Protein AF-A0A434G5Q3-F1 (afdb_monomer)

Radius of gyration: 30.74 Å; Cα contacts (8 Å, |Δi|>4): 41; chains: 1; bounding box: 50×70×74 Å

Sequence (105 aa):
MSASEAKRPGAKAQLAGSSRAKREAVQPSLWDRLVNDLPGLTSEIDGLRRLLEEELGAERVEALLAGSARVIDADAELTPEQKRRLHRLVFQTEHRAEIENRGVV

Mean predicted aligned error: 13.34 Å

Foldseek 3Di:
DDDDDDDDDDDDDDDPPPCPVPPPPVPCPPLNVCVVCLVVLVVVLVVLLVVLCVVPNNVRLVVLLVDDLVSLVPDPVDDPVSSVSSVVSNVSVVVSVVSCVVNPD

Secondary structure (DSSP, 8-state):
--------------------------PPPHHHHHHHHHHHHHHHHHHHHHHHHHHH-HHHHHHHHHS-HHHHHH-SSS-HHHHHHHHHHHHHHHHHHHHHHHH--

Structure (mmCIF, N/CA/C/O backbone):
data_AF-A0A434G5Q3-F1
#
_entry.id   AF-A0A434G5Q3-F1
#
loop_
_atom_site.group_PDB
_atom_site.id
_atom_site.type_symbol
_atom_site.label_atom_id
_atom_site.label_alt_id
_atom_site.label_comp_id
_atom_site.label_asym_id
_atom_site.label_entity_id
_atom_site.label_seq_id
_atom_site.pdbx_PDB_ins_code
_atom_site.Cartn_x
_atom_site.Cartn_y
_atom_site.Cartn_z
_atom_site.occupancy
_atom_site.B_iso_or_equiv
_atom_site.auth_seq_id
_atom_site.auth_comp_id
_atom_site.auth_asym_id
_atom_site.auth_atom_id
_atom_site.pdbx_PDB_model_num
ATOM 1 N N . MET A 1 1 ? 35.593 59.422 -51.052 1.00 39.41 1 MET A N 1
ATOM 2 C CA . MET A 1 1 ? 34.810 59.264 -52.297 1.00 39.41 1 MET A CA 1
ATOM 3 C C . MET A 1 1 ? 35.341 58.054 -53.050 1.00 39.41 1 MET A C 1
ATOM 5 O O . MET A 1 1 ? 36.509 57.737 -52.871 1.00 39.41 1 MET A O 1
ATOM 9 N N . SER A 1 2 ? 34.479 57.437 -53.862 1.00 39.53 2 SER A N 1
ATOM 10 C CA . SER A 1 2 ? 34.725 56.316 -54.788 1.00 39.53 2 SER A CA 1
ATOM 11 C C . SER A 1 2 ? 34.487 54.908 -54.240 1.00 39.53 2 SER A C 1
ATOM 13 O O . SER A 1 2 ? 35.383 54.202 -53.793 1.00 39.53 2 SER A O 1
ATOM 15 N N . ALA A 1 3 ? 33.215 54.523 -54.346 1.00 41.38 3 ALA A N 1
ATOM 16 C CA . ALA A 1 3 ? 32.779 53.156 -54.566 1.00 41.38 3 ALA A CA 1
ATOM 17 C C . ALA A 1 3 ? 32.956 52.784 -56.048 1.00 41.38 3 ALA A C 1
ATOM 19 O O . ALA A 1 3 ? 32.681 53.613 -56.915 1.00 41.38 3 ALA A O 1
ATOM 20 N N . SER A 1 4 ? 33.380 51.549 -56.303 1.00 41.84 4 SER A N 1
ATOM 21 C CA . SER A 1 4 ? 33.115 50.655 -57.453 1.00 41.84 4 SER A CA 1
ATOM 22 C C . SER A 1 4 ? 34.051 49.452 -57.235 1.00 41.84 4 SER A C 1
ATOM 24 O O . SER A 1 4 ? 35.156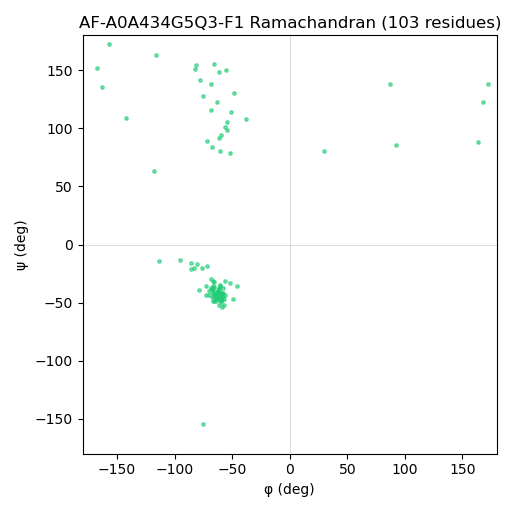 49.635 -56.743 1.00 41.84 4 SER A O 1
ATOM 26 N N . GLU A 1 5 ? 33.696 48.188 -57.439 1.00 39.62 5 GLU A N 1
ATOM 27 C CA . GLU A 1 5 ? 32.954 47.632 -58.562 1.00 39.62 5 GLU A CA 1
ATOM 28 C C . GLU A 1 5 ? 32.496 46.196 -58.221 1.00 39.62 5 GLU A C 1
ATOM 30 O O . GLU A 1 5 ? 33.116 45.488 -57.426 1.00 39.62 5 GLU A O 1
ATOM 35 N N . ALA A 1 6 ? 31.387 45.770 -58.819 1.00 49.59 6 ALA A N 1
ATOM 36 C CA . ALA A 1 6 ? 30.821 44.427 -58.724 1.00 49.59 6 ALA A CA 1
ATOM 37 C C . ALA A 1 6 ? 31.517 43.435 -59.678 1.00 49.59 6 ALA A C 1
ATOM 39 O O . ALA A 1 6 ? 31.953 43.875 -60.732 1.00 49.59 6 ALA A O 1
ATOM 40 N N . LYS A 1 7 ? 31.500 42.116 -59.380 1.00 38.19 7 LYS A N 1
ATOM 41 C CA . LYS A 1 7 ? 31.100 40.986 -60.278 1.00 38.19 7 LYS A CA 1
ATOM 42 C C . LYS A 1 7 ? 31.495 39.610 -59.674 1.00 38.19 7 LYS A C 1
ATOM 44 O O . LYS A 1 7 ? 32.664 39.342 -59.437 1.00 38.19 7 LYS A O 1
ATOM 49 N N . ARG A 1 8 ? 30.522 38.704 -59.473 1.00 50.50 8 ARG A N 1
ATOM 50 C CA . ARG A 1 8 ? 30.705 37.227 -59.331 1.00 50.50 8 ARG A CA 1
ATOM 51 C C . ARG A 1 8 ? 30.809 36.610 -60.746 1.00 50.50 8 ARG A C 1
ATOM 53 O O . ARG A 1 8 ? 30.135 37.176 -61.609 1.00 50.50 8 ARG A O 1
ATOM 60 N N . PRO A 1 9 ? 31.501 35.479 -61.041 1.00 48.88 9 PRO A N 1
ATOM 61 C CA . PRO A 1 9 ? 31.083 34.136 -60.576 1.00 48.88 9 PRO A CA 1
ATOM 62 C C . PRO A 1 9 ? 32.200 33.059 -60.505 1.00 48.88 9 PRO A C 1
ATOM 64 O O . PRO A 1 9 ? 33.306 33.247 -60.995 1.00 48.88 9 PRO A O 1
ATOM 67 N N . GLY A 1 10 ? 31.896 31.879 -59.948 1.00 36.25 10 GLY A N 1
ATOM 68 C CA . GLY A 1 10 ? 32.767 30.704 -60.095 1.00 36.25 10 GLY A CA 1
ATOM 69 C C . GLY A 1 10 ? 32.484 29.587 -59.098 1.00 36.25 10 GLY A C 1
ATOM 70 O O . GLY A 1 10 ? 33.076 29.535 -58.028 1.00 36.25 10 GLY A O 1
ATOM 71 N N . ALA A 1 11 ? 31.573 28.686 -59.455 1.00 48.00 11 ALA A N 1
ATOM 72 C CA . ALA A 1 11 ? 31.346 27.435 -58.748 1.00 48.00 11 ALA A CA 1
ATOM 73 C C . ALA A 1 11 ? 32.543 26.483 -58.906 1.00 48.00 11 ALA A C 1
ATOM 75 O O . ALA A 1 11 ? 33.016 26.294 -60.025 1.00 48.00 11 ALA A O 1
ATOM 76 N N . LYS A 1 12 ? 32.943 25.803 -57.825 1.00 43.31 12 LYS A N 1
ATOM 77 C CA . LYS A 1 12 ? 33.173 24.351 -57.823 1.00 43.31 12 LYS A CA 1
ATOM 78 C C . LYS A 1 12 ? 33.209 23.808 -56.398 1.00 43.31 12 LYS A C 1
ATOM 80 O O . LYS A 1 12 ? 33.770 24.402 -55.486 1.00 43.31 12 LYS A O 1
ATOM 85 N N . ALA A 1 13 ? 32.513 22.691 -56.258 1.00 50.97 13 ALA A N 1
ATOM 86 C CA . ALA A 1 13 ? 32.273 21.945 -55.045 1.00 50.97 13 ALA A CA 1
ATOM 87 C C . ALA A 1 13 ? 33.564 21.422 -54.419 1.00 50.97 13 ALA A C 1
ATOM 89 O O . ALA A 1 13 ? 34.445 20.957 -55.134 1.00 50.97 13 ALA A O 1
ATOM 90 N N . GLN A 1 14 ? 33.573 21.331 -53.093 1.00 48.03 14 GLN A N 1
ATOM 91 C CA . GLN A 1 14 ? 34.097 20.138 -52.446 1.00 48.03 14 GLN A CA 1
ATOM 92 C C . GLN A 1 14 ? 33.245 19.825 -51.221 1.00 48.03 14 GLN A C 1
ATOM 94 O O . GLN A 1 14 ? 33.223 20.547 -50.226 1.00 48.03 14 GLN A O 1
ATOM 99 N N . LEU A 1 15 ? 32.484 18.741 -51.373 1.00 52.09 15 LEU A N 1
ATOM 100 C CA . LEU A 1 15 ? 31.821 18.026 -50.305 1.00 52.09 15 LEU A CA 1
ATOM 101 C C . LEU A 1 15 ? 32.852 17.724 -49.214 1.00 52.09 15 LEU A C 1
ATOM 103 O O . LEU A 1 15 ? 33.735 16.895 -49.404 1.00 52.09 15 LEU A O 1
ATOM 107 N N . ALA A 1 16 ? 32.682 18.330 -48.051 1.00 45.12 16 ALA A N 1
ATOM 108 C CA . ALA A 1 16 ? 33.060 17.700 -46.799 1.00 45.12 16 ALA A CA 1
ATOM 109 C C . ALA A 1 16 ? 31.782 17.551 -45.982 1.00 45.12 16 ALA A C 1
ATOM 111 O O . ALA A 1 16 ? 31.607 18.132 -44.915 1.00 45.12 16 ALA A O 1
ATOM 112 N N . GLY A 1 17 ? 30.867 16.749 -46.533 1.00 48.75 17 GLY A N 1
ATOM 113 C CA . GLY A 1 17 ? 29.963 15.969 -45.711 1.00 48.75 17 GLY A CA 1
ATOM 114 C C . GLY A 1 17 ? 30.811 15.038 -44.857 1.00 48.75 17 GLY A C 1
ATOM 115 O O . GLY A 1 17 ? 30.961 13.862 -45.167 1.00 48.75 17 GLY A O 1
ATOM 116 N N . SER A 1 18 ? 31.368 15.554 -43.764 1.00 46.47 18 SER A N 1
ATOM 117 C CA . SER A 1 18 ? 31.519 14.714 -42.595 1.00 46.47 18 SER A CA 1
ATOM 118 C C . SER A 1 18 ? 30.104 14.551 -42.064 1.00 46.47 18 SER A C 1
ATOM 120 O O . SER A 1 18 ? 29.599 15.333 -41.259 1.00 46.47 18 SER A O 1
ATOM 122 N N . SER A 1 19 ? 29.438 13.516 -42.582 1.00 54.12 19 SER A N 1
ATOM 123 C CA . SER A 1 19 ? 28.436 12.770 -41.840 1.00 54.12 19 SER A CA 1
ATOM 124 C C . SER A 1 19 ? 29.082 12.372 -40.521 1.00 54.12 19 SER A C 1
ATOM 126 O O . SER A 1 19 ? 29.542 11.249 -40.332 1.00 54.12 19 SER A O 1
ATOM 128 N N . ARG A 1 20 ? 29.143 13.316 -39.580 1.00 50.84 20 ARG A N 1
ATOM 129 C CA . ARG A 1 20 ? 29.198 13.010 -38.170 1.00 50.84 20 ARG A CA 1
ATOM 130 C C . ARG A 1 20 ? 27.831 12.418 -37.924 1.00 50.84 20 ARG A C 1
ATOM 132 O O . ARG A 1 20 ? 26.892 13.139 -37.597 1.00 50.84 20 ARG A O 1
ATOM 139 N N . ALA A 1 21 ? 27.731 11.120 -38.220 1.00 54.44 21 ALA A N 1
ATOM 140 C CA . ALA A 1 21 ? 26.688 10.257 -37.729 1.00 54.44 21 ALA A CA 1
ATOM 141 C C . ALA A 1 21 ? 26.478 10.724 -36.300 1.00 54.44 21 ALA A C 1
ATOM 143 O O . ALA A 1 21 ? 27.396 10.650 -35.472 1.00 54.44 21 ALA A O 1
ATOM 144 N N . LYS A 1 22 ? 25.338 11.384 -36.080 1.00 51.34 22 LYS A N 1
ATOM 145 C CA . LYS A 1 22 ? 24.877 11.698 -34.746 1.00 51.34 22 LYS A CA 1
ATOM 146 C C . LYS A 1 22 ? 24.887 10.322 -34.116 1.00 51.34 22 LYS A C 1
ATOM 148 O O . LYS A 1 22 ? 24.126 9.460 -34.539 1.00 51.34 22 LYS A O 1
ATOM 153 N N . ARG A 1 23 ? 25.871 10.055 -33.254 1.00 51.97 23 ARG A N 1
ATOM 154 C CA . ARG A 1 23 ? 25.798 8.917 -32.357 1.00 51.97 23 ARG A CA 1
ATOM 155 C C . ARG A 1 23 ? 24.563 9.256 -31.556 1.00 51.97 23 ARG A C 1
ATOM 157 O O . ARG A 1 23 ? 24.631 10.095 -30.662 1.00 51.97 23 ARG A O 1
ATOM 164 N N . GLU A 1 24 ? 23.426 8.764 -32.030 1.00 48.19 24 GLU A N 1
ATOM 165 C CA . GLU A 1 24 ? 22.201 8.703 -31.276 1.00 48.19 24 GLU A CA 1
ATOM 166 C C . GLU A 1 24 ? 22.643 7.958 -30.031 1.00 48.19 24 GLU A C 1
ATOM 168 O O . GLU A 1 24 ? 22.896 6.756 -30.055 1.00 48.19 24 GLU A O 1
ATOM 173 N N . ALA A 1 25 ? 22.916 8.711 -28.964 1.00 52.12 25 ALA A N 1
ATOM 174 C CA . ALA A 1 25 ? 22.834 8.137 -27.649 1.00 52.12 25 ALA A CA 1
ATOM 175 C C . ALA A 1 25 ? 21.405 7.621 -27.628 1.00 52.12 25 ALA A C 1
ATOM 177 O O . ALA A 1 25 ? 20.475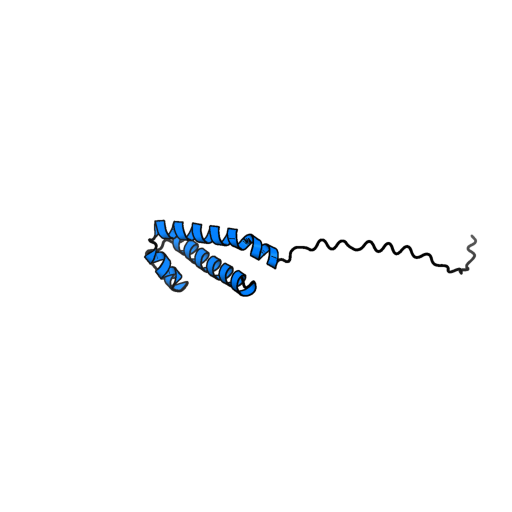 8.428 -27.596 1.00 52.12 25 ALA A O 1
ATOM 178 N N . VAL A 1 26 ? 21.252 6.312 -27.836 1.00 52.75 26 VAL A N 1
ATOM 179 C CA . VAL A 1 26 ? 19.977 5.625 -27.738 1.00 52.75 26 VAL A CA 1
ATOM 180 C C . VAL A 1 26 ? 19.565 5.898 -26.309 1.00 52.75 26 VAL A C 1
ATOM 182 O O . VAL A 1 26 ? 20.093 5.295 -25.375 1.00 52.75 26 VAL A O 1
ATOM 185 N N . GLN A 1 27 ? 18.769 6.948 -26.119 1.00 65.00 27 GLN A N 1
ATOM 186 C CA . GLN A 1 27 ? 18.227 7.230 -24.814 1.00 65.00 27 GLN A CA 1
ATOM 187 C C . GLN A 1 27 ? 17.351 6.024 -24.524 1.00 65.00 27 GLN A C 1
ATOM 189 O O . GLN A 1 27 ? 16.484 5.729 -25.353 1.00 65.00 27 GLN A O 1
ATOM 194 N N . PRO A 1 28 ? 17.597 5.306 -23.412 1.00 65.81 28 PRO A N 1
ATOM 195 C CA . PRO A 1 28 ? 16.671 4.283 -22.975 1.00 65.81 28 PRO A CA 1
ATOM 196 C C . PRO A 1 28 ? 15.294 4.915 -22.999 1.00 65.81 28 PRO A C 1
ATOM 198 O O . PRO A 1 28 ? 15.132 6.055 -22.532 1.00 65.81 28 PRO A O 1
ATOM 201 N N . SER A 1 29 ? 14.344 4.221 -23.615 1.00 77.88 29 SER A N 1
ATOM 202 C CA . SER A 1 29 ? 12.987 4.727 -23.647 1.00 77.88 29 SER A CA 1
ATOM 203 C C . SER A 1 29 ? 12.547 4.982 -22.201 1.00 77.88 29 SER A C 1
ATOM 205 O O . SER A 1 29 ? 13.024 4.338 -21.262 1.00 77.88 29 SER A O 1
ATOM 207 N N . LEU A 1 30 ? 11.659 5.955 -21.986 1.00 75.69 30 LEU A N 1
ATOM 208 C CA . LEU A 1 30 ? 11.080 6.167 -20.654 1.00 75.69 30 LEU A CA 1
ATOM 209 C C . LEU A 1 30 ? 10.505 4.850 -20.097 1.00 75.69 30 LEU A C 1
ATOM 211 O O . LEU A 1 30 ? 10.613 4.586 -18.906 1.00 75.69 30 LEU A O 1
ATOM 215 N N . TRP A 1 31 ? 9.996 4.004 -20.993 1.00 80.00 31 TRP A N 1
ATOM 216 C CA . TRP A 1 31 ? 9.583 2.632 -20.729 1.00 80.00 31 TRP A CA 1
ATOM 217 C C . TRP A 1 31 ? 10.687 1.747 -20.154 1.00 80.00 31 TRP A C 1
ATOM 219 O O . TRP A 1 31 ? 10.477 1.164 -19.098 1.00 80.00 31 TRP A O 1
ATOM 229 N N . ASP A 1 32 ? 11.865 1.688 -20.779 1.00 81.94 32 ASP A N 1
ATOM 230 C CA . ASP A 1 32 ? 12.984 0.884 -20.266 1.00 81.94 32 ASP A CA 1
ATOM 231 C C . ASP A 1 32 ? 13.365 1.301 -18.844 1.00 81.94 32 ASP A C 1
ATOM 233 O O . ASP A 1 32 ? 13.693 0.459 -18.014 1.00 81.94 32 ASP A O 1
ATOM 237 N N . ARG A 1 33 ? 13.310 2.600 -18.531 1.00 82.06 33 ARG A N 1
ATOM 238 C CA . ARG A 1 33 ? 13.574 3.079 -17.166 1.00 82.06 33 ARG A CA 1
ATOM 239 C C . ARG A 1 33 ? 12.498 2.620 -16.189 1.00 82.06 33 ARG A C 1
ATOM 241 O O . ARG A 1 33 ? 12.840 2.038 -15.172 1.00 82.06 33 ARG A O 1
ATOM 248 N N . LEU A 1 34 ? 11.221 2.799 -16.533 1.00 82.50 34 LEU A N 1
ATOM 249 C CA . LEU A 1 34 ? 10.105 2.349 -15.694 1.00 82.50 34 LEU A CA 1
ATOM 250 C C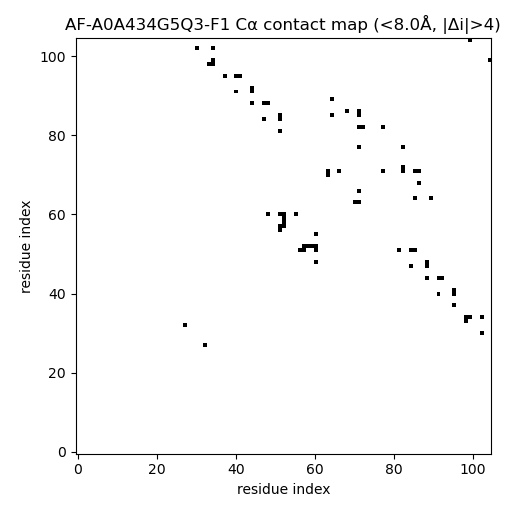 . LEU A 1 34 ? 10.162 0.840 -15.422 1.00 82.50 34 LEU A C 1
ATOM 252 O O . LEU A 1 34 ? 9.963 0.422 -14.287 1.00 82.50 34 LEU A O 1
ATOM 256 N N . VAL A 1 35 ? 10.488 0.031 -16.434 1.00 83.44 35 VAL A N 1
ATOM 257 C CA . VAL A 1 35 ? 10.650 -1.424 -16.286 1.00 83.44 35 VAL A CA 1
ATOM 258 C C . VAL A 1 35 ? 11.856 -1.773 -15.410 1.00 83.44 35 VAL A C 1
ATOM 260 O O . VAL A 1 35 ? 11.762 -2.672 -14.581 1.00 83.44 35 VAL A O 1
ATOM 263 N N . ASN A 1 36 ? 12.976 -1.059 -15.542 1.00 86.81 36 ASN A N 1
ATOM 264 C CA . ASN A 1 36 ? 14.146 -1.270 -14.682 1.00 86.81 36 ASN A CA 1
ATOM 265 C C . ASN A 1 36 ? 13.900 -0.849 -13.224 1.00 86.81 36 ASN A C 1
ATOM 267 O O . ASN A 1 36 ? 14.491 -1.435 -12.319 1.00 86.81 36 ASN A O 1
ATOM 271 N N . ASP A 1 37 ? 13.028 0.135 -12.998 1.00 85.44 37 ASP A N 1
ATOM 272 C CA . ASP A 1 37 ? 12.686 0.642 -11.668 1.00 85.44 37 ASP A CA 1
ATOM 273 C C . ASP A 1 37 ? 11.566 -0.181 -10.990 1.00 85.44 37 ASP A C 1
ATOM 275 O O . ASP A 1 37 ? 11.412 -0.116 -9.767 1.00 85.44 37 ASP A O 1
ATOM 279 N N . LEU A 1 38 ? 10.823 -1.010 -11.745 1.00 87.19 38 LEU A N 1
ATOM 280 C CA . LEU A 1 38 ? 9.755 -1.882 -11.225 1.00 87.19 38 LEU A CA 1
ATOM 281 C C . LEU A 1 38 ? 10.179 -2.723 -10.008 1.00 87.19 38 LEU A C 1
ATOM 283 O O . LEU A 1 38 ? 9.436 -2.723 -9.030 1.00 87.19 38 LEU A O 1
ATOM 287 N N . PRO A 1 39 ? 11.341 -3.412 -9.983 1.00 89.44 39 PRO A N 1
ATOM 288 C CA . PRO A 1 39 ? 11.758 -4.188 -8.812 1.00 89.44 39 PRO A CA 1
ATOM 289 C C . PRO A 1 39 ? 11.926 -3.337 -7.546 1.00 89.44 39 PRO A C 1
ATOM 291 O O . PRO A 1 39 ? 11.618 -3.792 -6.440 1.00 89.44 39 PRO A O 1
ATOM 294 N N . GLY A 1 40 ? 12.393 -2.093 -7.702 1.00 90.25 40 GLY A N 1
ATOM 295 C CA . GLY A 1 40 ? 12.484 -1.125 -6.610 1.00 90.25 40 GLY A CA 1
ATOM 296 C C . GLY A 1 40 ? 11.098 -0.735 -6.106 1.00 90.25 40 GLY A C 1
ATOM 297 O O . GLY A 1 40 ? 10.825 -0.841 -4.912 1.00 90.25 40 GLY A O 1
ATOM 298 N N . LEU A 1 41 ? 10.191 -0.400 -7.028 1.00 88.50 41 LEU A N 1
ATOM 299 C CA . LEU A 1 41 ? 8.797 -0.087 -6.713 1.00 88.50 41 LEU A CA 1
ATOM 300 C C . LEU A 1 41 ? 8.084 -1.257 -6.010 1.00 88.50 41 LEU A C 1
ATOM 302 O O . LEU A 1 41 ? 7.376 -1.042 -5.029 1.00 88.50 41 LEU A O 1
ATOM 306 N N . THR A 1 42 ? 8.298 -2.495 -6.461 1.00 92.19 42 THR A N 1
ATOM 307 C CA . THR A 1 42 ? 7.754 -3.702 -5.820 1.00 92.19 42 THR A CA 1
ATOM 308 C C . THR A 1 42 ? 8.270 -3.851 -4.394 1.00 92.19 42 THR A C 1
ATOM 310 O O . THR A 1 42 ? 7.478 -4.057 -3.481 1.00 92.19 42 THR A O 1
ATOM 313 N N . SER A 1 43 ? 9.572 -3.658 -4.178 1.00 94.44 43 SER A N 1
ATOM 314 C CA . SER A 1 43 ? 10.173 -3.743 -2.841 1.00 94.44 43 SER A CA 1
ATOM 315 C C . SER A 1 43 ? 9.617 -2.681 -1.885 1.00 94.44 43 SER A C 1
ATOM 317 O O . SER A 1 43 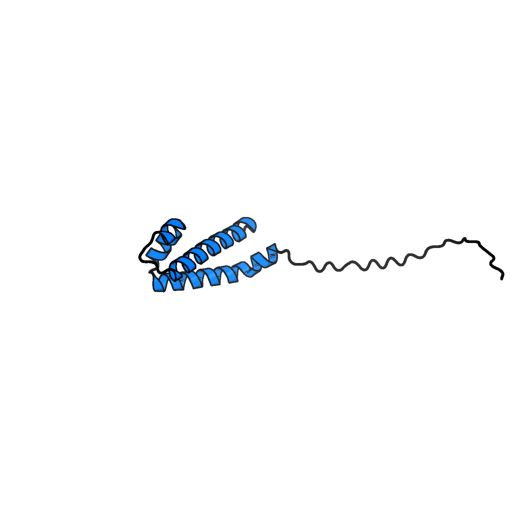? 9.375 -2.963 -0.711 1.00 94.44 43 SER A O 1
ATOM 319 N N . GLU A 1 44 ? 9.385 -1.462 -2.377 1.00 93.88 44 GLU A N 1
ATOM 320 C CA . GLU A 1 44 ? 8.762 -0.391 -1.593 1.00 93.88 44 GLU A CA 1
ATOM 321 C C . GLU A 1 44 ? 7.309 -0.709 -1.227 1.00 93.88 44 GLU A C 1
ATOM 323 O O . GLU A 1 44 ? 6.898 -0.481 -0.087 1.00 93.88 44 GLU A O 1
ATOM 328 N N . ILE A 1 45 ? 6.543 -1.251 -2.177 1.00 94.62 45 ILE A N 1
ATOM 329 C CA . ILE A 1 45 ? 5.154 -1.663 -1.958 1.00 94.62 45 ILE A CA 1
ATOM 330 C C . ILE A 1 45 ? 5.090 -2.788 -0.923 1.00 94.62 45 ILE A C 1
ATOM 332 O O . ILE A 1 45 ? 4.319 -2.687 0.032 1.00 94.62 45 ILE A O 1
ATOM 336 N N . ASP A 1 46 ? 5.938 -3.807 -1.055 1.00 96.44 46 ASP A N 1
ATOM 337 C CA . ASP A 1 46 ? 6.016 -4.918 -0.106 1.00 96.44 46 ASP A CA 1
ATOM 338 C C . ASP A 1 46 ? 6.427 -4.442 1.292 1.00 96.44 46 ASP A C 1
ATOM 340 O O . ASP A 1 46 ? 5.877 -4.898 2.295 1.00 96.44 46 ASP A O 1
ATOM 344 N N . GLY A 1 47 ? 7.366 -3.495 1.379 1.00 97.06 47 GLY A N 1
ATOM 345 C CA . GLY A 1 47 ? 7.783 -2.893 2.644 1.00 97.06 47 GLY A CA 1
ATOM 346 C C . GLY A 1 47 ? 6.656 -2.116 3.325 1.00 97.06 47 GLY A C 1
ATOM 347 O O . GLY A 1 47 ? 6.382 -2.332 4.505 1.00 97.06 47 GLY A O 1
ATOM 348 N N . LEU A 1 48 ? 5.964 -1.245 2.584 1.00 96.31 48 LEU A N 1
ATOM 349 C CA . LEU A 1 48 ? 4.823 -0.490 3.108 1.00 96.31 48 LEU A CA 1
ATOM 350 C C . LEU A 1 48 ? 3.688 -1.420 3.543 1.00 96.31 48 LEU A C 1
ATOM 352 O O . LEU A 1 48 ? 3.077 -1.202 4.589 1.00 96.31 48 LEU A O 1
ATOM 356 N N . ARG A 1 49 ? 3.424 -2.459 2.749 1.00 96.62 49 ARG A N 1
ATOM 357 C CA . ARG A 1 49 ? 2.419 -3.465 3.062 1.00 96.62 49 ARG A CA 1
ATOM 358 C C . ARG A 1 49 ? 2.758 -4.187 4.361 1.00 96.62 49 ARG A C 1
ATOM 360 O O . ARG A 1 49 ? 1.927 -4.173 5.257 1.00 96.62 49 ARG A O 1
ATOM 367 N N . ARG A 1 50 ? 3.974 -4.720 4.517 1.00 97.62 50 ARG A N 1
ATOM 368 C CA . ARG A 1 50 ? 4.392 -5.401 5.757 1.00 97.62 50 ARG A CA 1
ATOM 369 C C . ARG A 1 50 ? 4.247 -4.519 6.993 1.00 97.62 50 ARG A C 1
ATOM 371 O O . ARG A 1 50 ? 3.716 -4.979 7.992 1.00 97.62 50 ARG A O 1
ATOM 378 N N . LEU A 1 51 ? 4.642 -3.246 6.912 1.00 97.25 51 LEU A N 1
ATOM 379 C CA . LEU A 1 51 ? 4.468 -2.304 8.025 1.00 97.25 51 LEU A CA 1
ATOM 380 C C . LEU A 1 51 ? 2.991 -2.138 8.412 1.00 97.25 51 LEU A C 1
ATOM 382 O O . LEU A 1 51 ? 2.652 -2.116 9.591 1.00 97.25 51 LEU A O 1
ATOM 386 N N . LEU A 1 52 ? 2.096 -2.048 7.426 1.00 96.88 52 LEU A N 1
ATOM 387 C CA . LEU A 1 52 ? 0.658 -1.989 7.685 1.00 96.88 52 LEU A CA 1
ATOM 388 C C . LEU A 1 52 ? 0.118 -3.312 8.241 1.00 96.88 52 LEU A C 1
ATOM 390 O O . LEU A 1 52 ? -0.750 -3.287 9.107 1.00 96.88 52 LEU A O 1
ATOM 394 N N . GLU A 1 53 ? 0.621 -4.455 7.777 1.00 97.50 53 GLU A N 1
ATOM 395 C CA . GLU A 1 53 ? 0.235 -5.778 8.282 1.00 97.50 53 GLU A CA 1
ATOM 396 C C . GLU A 1 53 ? 0.692 -5.993 9.732 1.00 97.50 53 GLU A C 1
ATOM 398 O O . GLU A 1 53 ? -0.041 -6.593 10.514 1.00 97.50 53 GLU A O 1
ATOM 403 N N . GLU A 1 54 ? 1.857 -5.467 10.114 1.00 97.50 54 GLU A N 1
ATOM 404 C CA . GLU A 1 54 ? 2.349 -5.463 11.496 1.00 97.50 54 GLU A CA 1
ATOM 405 C C . GLU A 1 54 ? 1.490 -4.575 12.412 1.00 97.50 54 GLU A C 1
ATOM 407 O O . GLU A 1 54 ? 1.228 -4.942 13.557 1.00 97.50 54 GLU A O 1
ATOM 412 N N . GLU A 1 55 ? 1.023 -3.423 11.917 1.00 96.12 55 GLU A N 1
ATOM 413 C CA . GLU A 1 55 ? 0.201 -2.480 12.688 1.00 96.12 55 GLU A CA 1
ATOM 414 C C . GLU A 1 55 ? -1.278 -2.901 12.798 1.00 96.12 55 GLU A C 1
ATOM 416 O O . GLU A 1 55 ? -1.904 -2.689 13.837 1.00 96.12 55 GLU A O 1
AT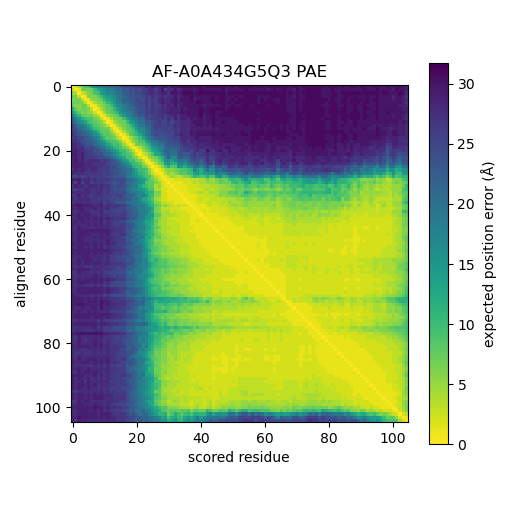OM 421 N N . LEU A 1 56 ? -1.862 -3.440 11.722 1.00 95.50 56 LEU A N 1
ATOM 422 C CA . LEU A 1 56 ? -3.311 -3.660 11.580 1.00 95.50 56 LEU A CA 1
ATOM 423 C C . LEU A 1 56 ? -3.709 -5.141 11.518 1.00 95.50 56 LEU A C 1
ATOM 425 O O . LEU A 1 56 ? -4.892 -5.461 11.658 1.00 95.50 56 LEU A O 1
ATOM 429 N N . GLY A 1 57 ? -2.745 -6.034 11.298 1.00 97.25 57 GLY A N 1
ATOM 430 C CA . GLY A 1 57 ? -2.966 -7.443 10.988 1.00 97.25 57 GLY A CA 1
ATOM 431 C C . GLY A 1 57 ? -3.151 -7.693 9.487 1.00 97.25 57 GLY A C 1
ATOM 432 O O . GLY A 1 57 ? -3.865 -6.964 8.797 1.00 97.25 57 GLY A O 1
ATOM 433 N N . ALA A 1 58 ? -2.538 -8.769 8.984 1.00 95.56 58 ALA A N 1
ATOM 434 C CA . ALA A 1 58 ? -2.533 -9.101 7.557 1.00 95.56 58 ALA A CA 1
ATOM 435 C C . ALA A 1 58 ? -3.936 -9.282 6.960 1.00 95.56 58 ALA A C 1
ATOM 437 O O . ALA A 1 58 ? -4.241 -8.708 5.918 1.00 95.56 58 ALA A O 1
ATOM 438 N N . GLU A 1 59 ? -4.821 -10.006 7.649 1.00 95.75 59 GLU A N 1
ATOM 439 C CA . GLU A 1 59 ? -6.199 -10.226 7.185 1.00 95.75 59 GLU A CA 1
ATOM 440 C C . GLU A 1 59 ? -6.983 -8.916 7.054 1.00 95.75 59 GLU A C 1
ATOM 442 O O . GLU A 1 59 ? -7.755 -8.737 6.111 1.00 95.75 59 GLU A O 1
ATOM 447 N N . ARG A 1 60 ? -6.764 -7.973 7.978 1.00 95.06 60 ARG A N 1
ATOM 448 C CA . ARG A 1 60 ? -7.433 -6.672 7.948 1.00 95.06 60 ARG A CA 1
ATOM 449 C C . ARG A 1 60 ? -6.926 -5.819 6.795 1.00 95.06 60 ARG A C 1
ATOM 451 O O . ARG A 1 60 ? -7.731 -5.196 6.108 1.00 95.06 60 ARG A O 1
ATOM 458 N N . VAL A 1 61 ? -5.612 -5.793 6.578 1.00 95.62 61 VAL A N 1
ATOM 459 C CA . VAL A 1 61 ? -5.012 -5.076 5.446 1.00 95.62 61 VAL A CA 1
ATOM 460 C C . VAL A 1 61 ? -5.534 -5.637 4.128 1.00 95.62 61 VAL A C 1
ATOM 462 O O . VAL A 1 61 ? -6.008 -4.867 3.301 1.00 95.62 61 VAL A O 1
ATOM 465 N N . GLU A 1 62 ? -5.541 -6.959 3.961 1.00 94.25 62 GLU A N 1
ATOM 466 C CA . GLU A 1 62 ? -6.099 -7.617 2.774 1.00 94.25 62 GLU A CA 1
ATOM 467 C C . GLU A 1 62 ? -7.574 -7.258 2.553 1.00 94.25 62 GLU A C 1
ATOM 469 O O . GLU A 1 62 ? -7.955 -6.858 1.455 1.00 94.25 62 GLU A O 1
ATOM 474 N N . ALA A 1 63 ? -8.408 -7.304 3.598 1.00 93.94 63 ALA A N 1
ATOM 475 C CA . ALA A 1 63 ? -9.818 -6.929 3.491 1.00 93.94 63 ALA A CA 1
ATOM 476 C C . ALA A 1 63 ? -10.016 -5.455 3.083 1.00 93.94 63 ALA A C 1
ATOM 478 O O . ALA A 1 63 ? -10.907 -5.142 2.291 1.00 93.94 63 ALA A O 1
ATOM 479 N N . LEU A 1 64 ? -9.182 -4.548 3.601 1.00 94.12 64 LEU A N 1
ATOM 480 C CA . LEU A 1 64 ? -9.218 -3.124 3.256 1.00 94.12 64 LEU A CA 1
ATOM 481 C C . LEU A 1 64 ? -8.748 -2.869 1.817 1.00 94.12 64 LEU A C 1
ATOM 483 O O . LEU A 1 64 ? -9.359 -2.058 1.121 1.00 94.12 64 LEU A O 1
ATOM 487 N N . LEU A 1 65 ? -7.703 -3.570 1.365 1.00 91.50 65 LEU A N 1
ATOM 488 C CA . LEU A 1 65 ? -7.156 -3.455 0.009 1.00 91.50 65 LEU A CA 1
ATOM 489 C C . LEU A 1 65 ? -8.059 -4.093 -1.052 1.00 91.50 65 LEU A C 1
ATOM 491 O O . LEU A 1 65 ? -8.167 -3.559 -2.151 1.00 91.50 65 LEU A O 1
ATOM 495 N N . ALA A 1 66 ? -8.734 -5.198 -0.726 1.00 91.81 66 ALA A N 1
ATOM 496 C CA . ALA A 1 66 ? -9.741 -5.822 -1.588 1.00 91.81 66 ALA A CA 1
ATOM 497 C C . ALA A 1 66 ? -11.044 -5.005 -1.670 1.00 91.81 66 ALA A C 1
ATOM 499 O O . ALA A 1 66 ? -11.868 -5.215 -2.563 1.00 91.81 66 ALA A O 1
ATOM 500 N N . GLY A 1 67 ? -11.249 -4.097 -0.713 1.00 90.06 67 GLY A N 1
ATOM 501 C CA . GLY A 1 67 ? -12.347 -3.146 -0.697 1.00 90.06 67 GLY A CA 1
ATOM 502 C C . GLY A 1 67 ? -12.151 -1.987 -1.677 1.00 90.06 67 GLY A C 1
ATOM 503 O O . GLY A 1 67 ? -11.474 -2.078 -2.694 1.00 90.06 67 GLY A O 1
ATOM 504 N N . SER A 1 68 ? -12.781 -0.853 -1.372 1.00 86.94 68 SER A N 1
ATOM 505 C CA . SER A 1 68 ? -12.583 0.393 -2.124 1.00 86.94 68 SER A CA 1
ATOM 506 C C . SER A 1 68 ? -11.970 1.463 -1.230 1.00 86.94 68 SER A C 1
ATOM 508 O O . SER A 1 68 ? -12.098 1.393 -0.009 1.00 86.94 68 SER A O 1
ATOM 510 N N . ALA A 1 69 ? -11.411 2.516 -1.831 1.00 89.81 69 ALA A N 1
ATOM 511 C CA . ALA A 1 69 ? -10.951 3.714 -1.120 1.00 89.81 69 ALA A CA 1
ATOM 512 C C . ALA A 1 69 ? -11.979 4.236 -0.089 1.00 89.81 69 ALA A C 1
ATOM 514 O O . ALA A 1 69 ? -11.617 4.644 1.011 1.00 89.81 69 ALA A O 1
ATOM 515 N N . ARG A 1 70 ? -13.282 4.122 -0.392 1.00 91.31 70 ARG A N 1
ATOM 516 C CA . ARG A 1 70 ? -14.362 4.518 0.526 1.00 91.31 70 ARG A CA 1
ATOM 517 C C . ARG A 1 70 ? -14.433 3.669 1.795 1.00 91.31 70 ARG A C 1
ATOM 519 O O . ARG A 1 70 ? -14.842 4.185 2.827 1.00 91.31 70 ARG A O 1
ATOM 526 N N . VAL A 1 71 ? -14.073 2.387 1.721 1.00 93.31 71 VAL A N 1
ATOM 527 C CA . VAL A 1 71 ? -14.035 1.491 2.889 1.00 93.31 71 VAL A CA 1
ATOM 528 C C . VAL A 1 71 ? -12.952 1.962 3.857 1.00 93.31 71 VAL A C 1
ATOM 530 O O . VAL A 1 71 ? -13.221 2.097 5.046 1.00 93.31 71 VAL A O 1
ATOM 533 N N . ILE A 1 72 ? -11.772 2.309 3.335 1.00 94.06 72 ILE A N 1
ATOM 534 C CA . ILE A 1 72 ? -10.666 2.879 4.119 1.00 94.06 72 ILE A CA 1
ATOM 535 C C . ILE A 1 72 ? -11.096 4.202 4.774 1.00 94.06 72 ILE A C 1
ATOM 537 O O . ILE A 1 72 ? -10.826 4.438 5.952 1.00 94.06 72 ILE A O 1
ATOM 541 N N . ASP A 1 73 ? -11.799 5.064 4.038 1.00 93.88 73 ASP A N 1
ATOM 542 C CA . ASP A 1 73 ? -12.248 6.358 4.560 1.00 93.88 73 ASP A CA 1
ATOM 543 C C . ASP A 1 73 ? -13.330 6.232 5.638 1.00 93.88 73 ASP A C 1
ATOM 545 O O . ASP A 1 73 ? -13.306 6.983 6.617 1.00 93.88 73 ASP A O 1
ATOM 549 N N . ALA A 1 74 ? -14.254 5.284 5.480 1.00 93.81 7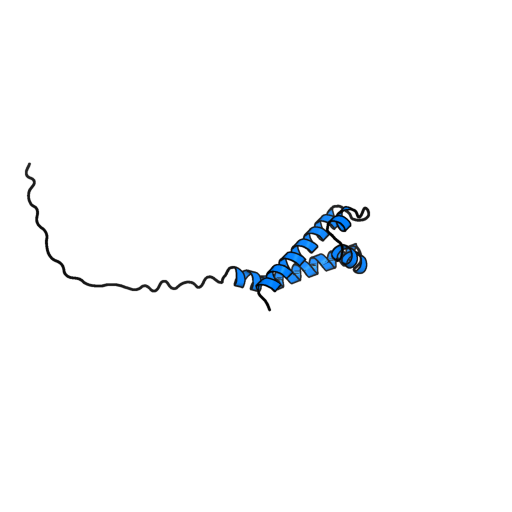4 ALA A N 1
ATOM 550 C CA . ALA A 1 74 ? -15.364 5.061 6.403 1.00 93.81 74 ALA A CA 1
ATOM 551 C C . ALA A 1 74 ? -14.952 4.345 7.700 1.00 93.81 74 ALA A C 1
ATOM 553 O O . ALA A 1 74 ? -15.671 4.438 8.694 1.00 93.81 74 ALA A O 1
ATOM 554 N N . ASP A 1 75 ? -13.812 3.651 7.710 1.00 92.75 75 ASP A N 1
ATOM 555 C CA . ASP A 1 75 ? -13.332 2.922 8.882 1.00 92.75 75 ASP A CA 1
ATOM 556 C C . ASP A 1 75 ? -12.927 3.895 10.006 1.00 92.75 75 ASP A C 1
ATOM 558 O O . ASP A 1 75 ? -12.017 4.715 9.858 1.00 92.75 75 ASP A O 1
ATOM 562 N N . ALA A 1 76 ? -13.640 3.837 11.131 1.00 93.31 76 ALA A N 1
ATOM 563 C CA . ALA A 1 76 ? -13.413 4.707 12.283 1.00 93.31 76 ALA A CA 1
ATOM 564 C C . ALA A 1 76 ? -12.245 4.249 13.173 1.00 93.31 76 ALA A C 1
ATOM 566 O O . ALA A 1 76 ? -11.753 5.042 13.975 1.00 93.31 76 ALA A O 1
ATOM 567 N N . GLU A 1 77 ? -11.800 2.998 13.044 1.00 94.12 77 GLU A N 1
ATOM 568 C CA . GLU A 1 77 ? -10.693 2.442 13.827 1.00 94.12 77 GLU A CA 1
ATOM 569 C C . GLU A 1 77 ? -9.331 2.803 13.220 1.00 94.12 77 GLU A C 1
ATOM 571 O O . GLU A 1 77 ? -8.318 2.805 13.919 1.00 94.12 77 GLU A O 1
ATOM 576 N N . LEU A 1 78 ? -9.300 3.159 11.932 1.00 95.06 78 LEU A N 1
ATOM 577 C CA . LEU A 1 78 ? -8.088 3.625 11.268 1.00 95.06 78 LEU A CA 1
ATOM 578 C C . LEU A 1 78 ? -7.746 5.062 11.658 1.00 95.06 78 LEU A C 1
ATOM 580 O O . LEU A 1 78 ? -8.524 6.004 11.470 1.00 95.06 78 LEU A O 1
ATOM 584 N N . THR A 1 79 ? -6.503 5.256 12.086 1.00 96.19 79 THR A N 1
ATOM 585 C CA . THR A 1 79 ? -5.944 6.596 12.264 1.00 96.19 79 THR A CA 1
ATOM 586 C C . THR A 1 79 ? -5.811 7.319 10.914 1.00 96.19 79 THR A C 1
ATOM 588 O O . THR A 1 79 ? -5.643 6.680 9.870 1.00 96.19 79 THR A O 1
ATOM 591 N N . PRO A 1 80 ? -5.799 8.666 10.894 1.00 96.06 80 PRO A N 1
ATOM 592 C CA . PRO A 1 80 ? -5.600 9.422 9.656 1.00 96.06 80 PRO A CA 1
ATOM 593 C C . PRO A 1 80 ? -4.305 9.061 8.917 1.00 96.06 80 PRO A C 1
ATOM 595 O O . PRO A 1 80 ? -4.249 9.128 7.692 1.00 96.06 80 PRO A O 1
ATOM 598 N N . GLU A 1 81 ? -3.262 8.679 9.654 1.00 96.06 81 GLU A N 1
ATOM 599 C CA . GLU A 1 81 ? -1.991 8.257 9.071 1.00 96.06 81 GLU A CA 1
ATOM 600 C C . GLU A 1 81 ? -2.091 6.878 8.412 1.00 96.06 81 GLU A C 1
ATOM 602 O O . GLU A 1 81 ? -1.644 6.715 7.278 1.00 96.06 81 GLU A O 1
ATOM 607 N N . GLN A 1 82 ? -2.746 5.913 9.060 1.00 96.12 82 GLN A N 1
ATOM 608 C CA . GLN A 1 82 ? -2.995 4.595 8.470 1.00 96.12 82 GLN A CA 1
ATOM 609 C C . GLN A 1 82 ? -3.840 4.701 7.199 1.00 96.12 82 GLN A C 1
ATOM 611 O O . GLN A 1 82 ? -3.498 4.084 6.194 1.00 96.12 82 GLN A O 1
ATOM 616 N N . LYS A 1 83 ? -4.871 5.559 7.187 1.00 96.69 83 LYS A N 1
ATOM 617 C CA . LYS A 1 83 ? -5.661 5.832 5.973 1.00 96.69 83 LYS A CA 1
ATOM 618 C C . LYS A 1 83 ? -4.792 6.366 4.839 1.00 96.69 83 LYS A C 1
ATOM 620 O O . LYS A 1 83 ? -4.855 5.854 3.726 1.00 96.69 83 LYS A O 1
ATOM 625 N N . ARG A 1 84 ? -3.935 7.359 5.112 1.00 96.81 84 ARG A N 1
ATOM 626 C CA . ARG A 1 84 ? -3.004 7.903 4.106 1.00 96.81 84 ARG A CA 1
ATOM 627 C C . ARG A 1 84 ? -2.068 6.834 3.545 1.00 96.81 84 ARG A C 1
ATOM 629 O O . ARG A 1 84 ? -1.863 6.787 2.335 1.00 96.81 84 ARG A O 1
ATOM 636 N N . ARG A 1 85 ? -1.510 5.980 4.407 1.00 96.81 85 ARG A N 1
ATOM 637 C CA . ARG A 1 85 ? -0.616 4.886 4.000 1.00 96.81 85 ARG A CA 1
ATOM 638 C C . ARG A 1 85 ? -1.341 3.824 3.176 1.00 96.81 85 ARG A C 1
ATOM 640 O O . ARG A 1 85 ? -0.799 3.399 2.164 1.00 96.81 85 ARG A O 1
ATOM 647 N N . LEU A 1 86 ? -2.565 3.455 3.552 1.00 96.25 86 LEU A N 1
ATOM 648 C CA . LEU A 1 86 ? -3.402 2.526 2.787 1.00 96.25 86 LEU A CA 1
ATOM 649 C C . LEU A 1 86 ? -3.759 3.090 1.406 1.00 96.25 86 LEU A C 1
ATOM 651 O O . LEU A 1 86 ? -3.573 2.403 0.409 1.00 96.25 86 LEU A O 1
ATOM 655 N N . HIS A 1 87 ? -4.174 4.357 1.315 1.00 96.12 87 HIS A N 1
ATOM 656 C CA . HIS A 1 87 ? -4.421 5.016 0.023 1.00 96.12 87 HIS A CA 1
ATOM 657 C C . HIS A 1 87 ? -3.168 5.061 -0.853 1.00 96.12 87 HIS A C 1
ATOM 659 O O . HIS A 1 87 ? -3.236 4.797 -2.053 1.00 96.12 87 HIS A O 1
ATOM 665 N N . ARG A 1 88 ? -2.006 5.352 -0.254 1.00 95.19 88 ARG A N 1
ATOM 666 C CA . ARG A 1 88 ? -0.722 5.287 -0.959 1.00 95.19 88 ARG A CA 1
ATOM 667 C C . ARG A 1 88 ? -0.444 3.873 -1.474 1.00 95.19 88 ARG A C 1
ATOM 669 O O . ARG A 1 88 ? -0.039 3.738 -2.624 1.00 95.19 88 ARG A O 1
ATOM 676 N N . LEU A 1 89 ? -0.674 2.848 -0.655 1.00 95.19 89 LEU A N 1
ATOM 677 C CA . LEU A 1 89 ? -0.461 1.450 -1.026 1.00 95.19 89 LEU A CA 1
ATOM 678 C C . LEU A 1 89 ? -1.371 1.018 -2.186 1.00 95.19 89 LEU A C 1
ATOM 680 O O . LEU A 1 89 ? -0.888 0.385 -3.125 1.00 95.19 89 LEU A O 1
ATOM 684 N N . VAL A 1 90 ? -2.652 1.403 -2.160 1.00 94.25 90 VAL A N 1
ATOM 685 C CA . VAL A 1 90 ? -3.603 1.165 -3.262 1.00 94.25 90 VAL A CA 1
ATOM 686 C C . VAL A 1 90 ? -3.092 1.811 -4.547 1.00 94.25 90 VAL A C 1
ATOM 688 O O . VAL A 1 90 ? -2.893 1.119 -5.543 1.00 94.25 90 VAL A O 1
ATOM 691 N N . PHE A 1 91 ? -2.773 3.106 -4.503 1.00 92.50 91 PHE A N 1
ATOM 692 C CA . PHE A 1 91 ? -2.283 3.838 -5.671 1.00 92.50 91 PHE A CA 1
ATOM 693 C C . PHE A 1 91 ? -0.993 3.237 -6.248 1.00 92.50 91 PHE A C 1
ATOM 695 O O . PHE A 1 91 ? -0.870 3.064 -7.457 1.00 92.50 91 PHE A O 1
ATOM 702 N N . GLN A 1 92 ? -0.022 2.891 -5.396 1.00 92.44 92 GLN A N 1
ATOM 703 C CA . GLN A 1 92 ? 1.237 2.290 -5.845 1.00 92.44 92 GLN A CA 1
ATOM 704 C C . GLN A 1 92 ? 1.023 0.895 -6.452 1.00 92.44 92 GLN A C 1
ATOM 706 O O . GLN A 1 92 ? 1.681 0.548 -7.431 1.00 92.44 92 GLN A O 1
ATOM 711 N N . THR A 1 93 ? 0.089 0.114 -5.905 1.00 91.38 93 THR A N 1
ATOM 712 C CA . THR A 1 93 ? -0.263 -1.218 -6.417 1.00 91.38 93 THR A CA 1
ATOM 713 C C . THR A 1 93 ? -0.935 -1.135 -7.786 1.00 91.38 93 THR A C 1
ATOM 715 O O . THR A 1 93 ? -0.548 -1.867 -8.696 1.00 91.38 93 THR A O 1
ATOM 718 N N . GLU A 1 94 ? -1.882 -0.212 -7.962 1.00 90.75 94 GLU A N 1
ATOM 719 C CA . GLU A 1 94 ? -2.529 0.052 -9.252 1.00 90.75 94 GLU A CA 1
ATOM 720 C C . GLU A 1 94 ? -1.525 0.559 -10.291 1.00 90.75 94 GLU A C 1
ATOM 722 O O . GLU A 1 94 ? -1.493 0.066 -11.417 1.00 90.75 94 GLU A O 1
ATOM 727 N N . HIS A 1 95 ? -0.660 1.500 -9.902 1.00 89.44 95 HIS A N 1
ATOM 728 C CA . HIS A 1 95 ? 0.354 2.048 -10.794 1.00 89.44 95 HIS A CA 1
ATOM 729 C C . HIS A 1 95 ? 1.361 0.984 -11.244 1.00 89.44 95 HIS A C 1
ATOM 731 O O . HIS A 1 95 ? 1.697 0.912 -12.425 1.00 89.44 95 HIS A O 1
ATOM 737 N N . ARG A 1 96 ? 1.808 0.111 -10.331 1.00 90.88 96 ARG A N 1
ATOM 738 C CA . ARG A 1 96 ? 2.662 -1.031 -10.681 1.00 90.88 96 ARG A CA 1
ATOM 739 C C . ARG A 1 96 ? 1.958 -1.953 -11.679 1.00 90.88 96 ARG A C 1
ATOM 741 O O . ARG A 1 96 ? 2.537 -2.253 -12.719 1.00 90.88 96 ARG A O 1
ATOM 748 N N . ALA A 1 97 ? 0.711 -2.337 -11.402 1.00 88.56 97 ALA A N 1
ATOM 749 C CA . ALA A 1 97 ? -0.070 -3.200 -12.289 1.00 88.56 97 ALA A CA 1
ATOM 750 C C . ALA A 1 97 ? -0.276 -2.571 -13.681 1.00 88.56 97 ALA A C 1
ATOM 752 O O . ALA A 1 97 ? -0.253 -3.268 -14.693 1.00 88.56 97 ALA A O 1
ATOM 753 N N . GLU A 1 98 ? -0.434 -1.248 -13.762 1.00 88.31 98 GLU A N 1
ATOM 754 C CA . GLU A 1 98 ? -0.516 -0.516 -15.028 1.00 88.31 98 GLU A CA 1
ATOM 755 C C . GLU A 1 98 ? 0.799 -0.581 -15.823 1.00 88.31 98 GLU A C 1
ATOM 757 O O . GLU A 1 98 ? 0.764 -0.776 -17.042 1.00 88.31 98 GLU A O 1
ATOM 762 N N . ILE A 1 99 ? 1.950 -0.436 -15.156 1.00 87.19 99 ILE A N 1
ATOM 763 C CA . ILE A 1 99 ? 3.271 -0.561 -15.791 1.00 87.19 99 ILE A CA 1
ATOM 764 C C . ILE A 1 99 ? 3.486 -2.000 -16.280 1.00 87.19 99 ILE A C 1
ATOM 766 O O . ILE A 1 99 ? 3.876 -2.192 -17.432 1.00 87.19 99 ILE A O 1
ATOM 770 N N . GLU A 1 100 ? 3.173 -3.001 -15.453 1.00 85.75 100 GLU A N 1
ATOM 771 C CA . GLU A 1 100 ? 3.258 -4.426 -15.806 1.00 85.75 100 GLU A CA 1
ATOM 772 C C . GLU A 1 100 ? 2.359 -4.760 -17.011 1.00 85.75 100 GLU A C 1
ATOM 774 O O . GLU 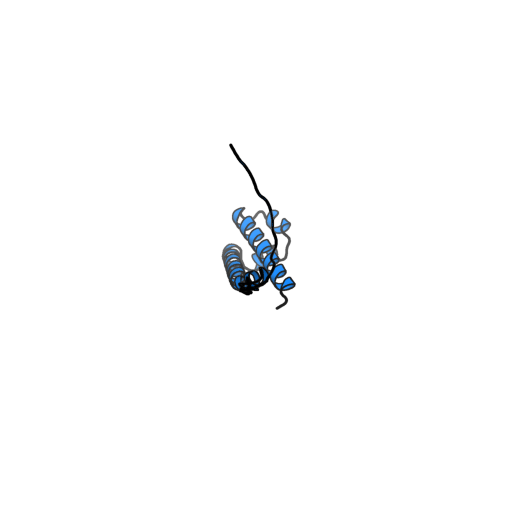A 1 100 ? 2.817 -5.349 -17.990 1.00 85.75 100 GLU A O 1
ATOM 779 N N . ASN A 1 101 ? 1.102 -4.305 -17.003 1.00 84.81 101 ASN A N 1
ATOM 780 C CA . ASN A 1 101 ? 0.130 -4.575 -18.068 1.00 84.81 101 A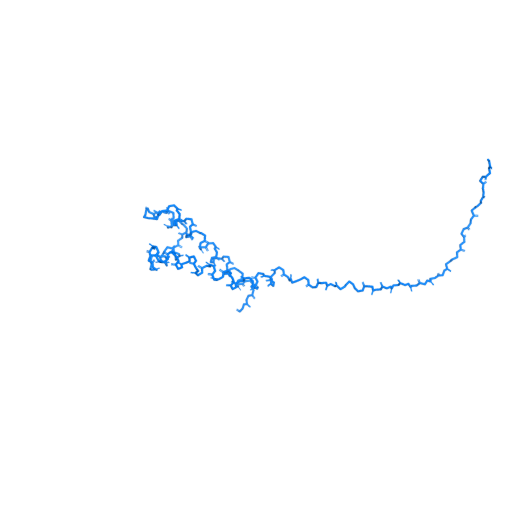SN A CA 1
ATOM 781 C C . ASN A 1 101 ? 0.489 -3.908 -19.407 1.00 84.81 101 ASN A C 1
ATOM 783 O O . ASN A 1 101 ? 0.160 -4.420 -20.474 1.00 84.81 101 ASN A O 1
ATOM 787 N N . ARG A 1 102 ? 1.152 -2.750 -19.375 1.00 81.50 102 ARG A N 1
ATOM 788 C CA . ARG A 1 102 ? 1.603 -2.048 -20.587 1.00 81.50 102 ARG A CA 1
ATOM 789 C C . ARG A 1 102 ? 2.960 -2.536 -21.101 1.00 81.50 102 ARG A C 1
ATOM 791 O O . ARG A 1 102 ? 3.260 -2.315 -22.272 1.00 81.50 102 ARG A O 1
ATOM 798 N N . GLY A 1 103 ? 3.761 -3.165 -20.241 1.00 66.69 103 GLY A N 1
ATOM 799 C CA . GLY A 1 103 ? 5.069 -3.727 -20.576 1.00 66.69 103 GLY A CA 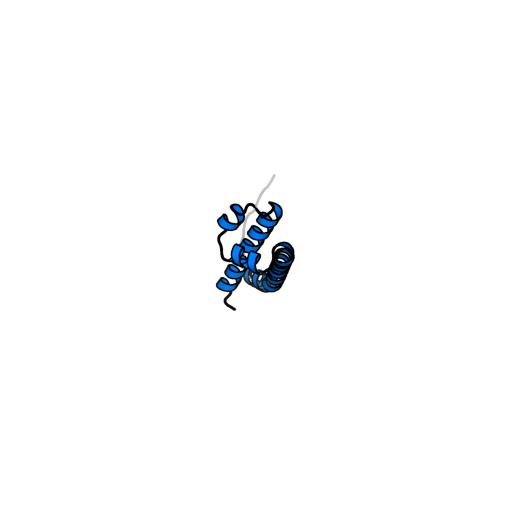1
ATOM 800 C C . GLY A 1 103 ? 5.063 -5.218 -20.925 1.00 66.69 103 GLY A C 1
ATOM 801 O O . GLY A 1 103 ? 6.067 -5.678 -21.450 1.00 66.69 103 GLY A O 1
ATOM 802 N N . VAL A 1 104 ? 3.968 -5.936 -20.638 1.00 54.31 104 VAL A N 1
ATOM 803 C CA . VAL A 1 104 ? 3.752 -7.389 -20.816 1.00 54.31 104 VAL A CA 1
ATOM 804 C C . VAL A 1 104 ? 5.045 -8.212 -20.684 1.00 54.31 104 VAL A C 1
ATOM 806 O O . VAL A 1 104 ? 5.667 -8.594 -21.677 1.00 54.31 104 VAL A O 1
ATOM 809 N N . VAL A 1 105 ? 5.425 -8.459 -19.426 1.00 49.88 105 VAL A N 1
ATOM 810 C CA . VAL A 1 105 ? 6.318 -9.557 -19.009 1.00 49.88 105 VAL A CA 1
ATOM 811 C C . VAL A 1 105 ? 5.571 -10.884 -19.104 1.00 49.88 105 VAL A C 1
ATOM 813 O O . VAL A 1 105 ? 4.364 -10.894 -18.769 1.00 49.88 105 VAL A O 1
#

pLDDT: mean 79.29, std 20.35, range [36.25, 97.62]

Nearest PDB structures (foldseek):
  8vsj-assembly1_C  TM=4.286E-01  e=6.923E+00  Metamycoplasma arthritidis

Solvent-accessible surface area (backbone atoms only — not comparable to full-atom values): 6674 Å² total; per-residue (Å²): 139,85,89,83,84,90,84,88,89,82,91,79,87,77,87,77,79,74,75,69,69,73,77,71,74,76,67,72,49,74,61,58,52,53,62,68,45,41,66,57,53,50,52,51,50,53,50,54,47,50,55,46,24,74,75,64,33,54,71,52,46,50,56,48,69,75,50,46,76,64,55,48,69,68,42,82,86,56,50,76,65,55,40,53,52,51,54,48,50,52,53,52,52,52,53,49,52,51,53,47,69,75,64,64,126